Protein AF-A0A2Z5WYK2-F1 (afdb_monomer)

Foldseek 3Di:
DDPVVVVVCVVVVHDDDDPCVVVVPDPVRVLVLQLQLLLLCVLVVLCVVPHQLQVLQVLVVHHSVVSVCSNVSHPPDDPVNSVVSCVSSVDDPVNSVVSSVPGD

pLDDT: mean 95.67, std 3.99, range [72.19, 98.62]

Mean predicted aligned error: 4.13 Å

Nearest PDB structures (foldseek):
  3f52-assembly1_E  TM=7.753E-01  e=3.772E-02  Corynebacterium glutamicum
  4i6t-assembly1_A  TM=8.156E-01  e=1.018E-01  Enterobacter sp. RFL1396
  4fbi-assembly2_C  TM=7.853E-01  e=1.201E-01  Enterobacter sp. RFL1396
  3g5g-assembly5_J  TM=8.070E-01  e=1.269E-01  Enterobacter sp. RFL1396
  4i6t-assembly1_B  TM=8.107E-01  e=1.672E-01  Enterobacter sp. RFL1396

Sequence (104 aa):
MDQAKRERLEANGWKVGSVSDFLQLTAEESVLVEIKLALSQNLKERRQKLMTQSELASKMSSSQPRIAKAENGDASVSIELLIRAMLATGATPQDIGQVIAGVR

Secondary structure (DSSP, 8-state):
--H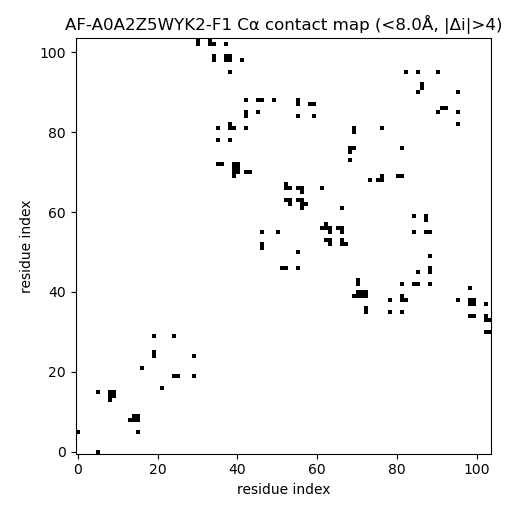HHHHHHHHTTPPP--HHHHHT--HHHHHHHHHHHHHHHHHHHHHHTT--HHHHHHHTT--HHHHHHHHTT-TT--HHHHHHHHHHTT--HHHHHHHHHT--

Radius of gyration: 18.11 Å; Cα contacts (8 Å, |Δi|>4): 89; chains: 1; bounding box: 32×27×55 Å

Structure (mmCIF, N/CA/C/O backbone):
data_AF-A0A2Z5WYK2-F1
#
_entry.id   AF-A0A2Z5WYK2-F1
#
loop_
_atom_site.group_PDB
_atom_site.id
_atom_site.type_symbol
_atom_site.label_atom_id
_atom_site.label_alt_id
_atom_site.label_comp_id
_atom_site.label_asym_id
_atom_site.label_entity_id
_atom_site.label_seq_id
_atom_site.pdbx_PDB_ins_code
_atom_site.Cartn_x
_atom_site.Cartn_y
_atom_site.Cartn_z
_atom_site.occupancy
_atom_site.B_iso_or_equiv
_atom_site.auth_seq_id
_atom_site.auth_comp_id
_atom_site.auth_asym_id
_atom_site.auth_atom_id
_atom_site.pdbx_PDB_model_num
ATOM 1 N N . MET A 1 1 ? 1.119 -2.707 -27.881 1.00 78.75 1 MET A N 1
ATOM 2 C CA . MET A 1 1 ? 1.012 -1.580 -28.837 1.00 78.75 1 MET A CA 1
ATOM 3 C C . MET A 1 1 ? 1.232 -2.132 -30.232 1.00 78.75 1 MET A C 1
ATOM 5 O O . MET A 1 1 ? 1.998 -3.078 -30.344 1.00 78.75 1 MET A O 1
ATOM 9 N N . ASP A 1 2 ? 0.577 -1.585 -31.254 1.00 90.88 2 ASP A N 1
ATOM 10 C CA . ASP A 1 2 ? 0.847 -1.961 -32.647 1.00 90.88 2 ASP A CA 1
ATOM 11 C C . ASP A 1 2 ? 2.283 -1.583 -33.067 1.00 90.88 2 ASP A C 1
ATOM 13 O O . ASP A 1 2 ? 2.797 -0.534 -32.660 1.00 90.88 2 ASP A O 1
ATOM 17 N N . GLN A 1 3 ? 2.927 -2.440 -33.859 1.00 91.25 3 GLN A N 1
ATOM 18 C CA . GLN A 1 3 ? 4.329 -2.319 -34.256 1.00 91.25 3 GLN A CA 1
ATOM 19 C C . GLN A 1 3 ? 4.560 -1.111 -35.171 1.00 91.25 3 GLN A C 1
ATOM 21 O O . GLN A 1 3 ? 5.485 -0.337 -34.931 1.00 91.25 3 GLN A O 1
ATOM 26 N N . ALA A 1 4 ? 3.660 -0.858 -36.126 1.00 93.75 4 ALA A N 1
ATOM 27 C CA . ALA A 1 4 ? 3.767 0.295 -37.025 1.00 93.75 4 ALA A CA 1
ATOM 28 C C . ALA A 1 4 ? 3.719 1.631 -36.261 1.00 93.75 4 ALA A C 1
ATOM 30 O O . ALA A 1 4 ? 4.441 2.585 -36.562 1.00 93.75 4 ALA A O 1
ATOM 31 N N . LYS A 1 5 ? 2.897 1.698 -35.203 1.00 93.44 5 LYS A N 1
ATOM 32 C CA . LYS A 1 5 ? 2.856 2.862 -34.308 1.00 93.44 5 LYS A CA 1
ATOM 33 C C . LYS A 1 5 ? 4.180 3.042 -33.560 1.00 93.44 5 LYS A C 1
ATOM 35 O O . LYS A 1 5 ? 4.563 4.184 -33.316 1.00 93.44 5 LYS A O 1
ATOM 40 N N . ARG A 1 6 ? 4.855 1.947 -33.193 1.00 91.94 6 ARG A N 1
ATOM 41 C CA . ARG A 1 6 ? 6.125 1.972 -32.452 1.00 91.94 6 ARG A CA 1
ATOM 42 C C . ARG A 1 6 ? 7.230 2.563 -33.300 1.00 91.94 6 ARG A C 1
ATOM 44 O O . ARG A 1 6 ? 7.818 3.561 -32.902 1.00 91.94 6 ARG A O 1
ATOM 51 N N . GLU A 1 7 ? 7.415 1.998 -34.485 1.00 93.75 7 GLU A N 1
ATOM 52 C CA . GLU A 1 7 ? 8.454 2.401 -35.429 1.00 93.75 7 GLU A CA 1
ATOM 53 C C . GLU A 1 7 ? 8.297 3.874 -35.821 1.00 93.75 7 GLU A C 1
ATOM 55 O O . GLU A 1 7 ? 9.267 4.629 -35.811 1.00 93.75 7 GLU A O 1
ATOM 60 N N . ARG A 1 8 ? 7.059 4.337 -36.055 1.00 95.56 8 ARG A N 1
ATOM 61 C CA . ARG A 1 8 ? 6.791 5.755 -36.333 1.00 95.56 8 ARG A CA 1
ATOM 62 C C . ARG A 1 8 ? 7.167 6.672 -35.167 1.00 95.56 8 ARG A C 1
ATOM 64 O O . ARG A 1 8 ? 7.652 7.773 -35.403 1.00 95.56 8 ARG A O 1
ATOM 71 N N . LEU A 1 9 ? 6.895 6.279 -33.923 1.00 94.56 9 LEU A N 1
ATOM 72 C CA . LEU A 1 9 ? 7.235 7.090 -32.748 1.00 94.56 9 LEU A CA 1
ATOM 73 C C . LEU A 1 9 ? 8.754 7.139 -32.539 1.00 94.56 9 LEU A C 1
ATOM 75 O O . LEU A 1 9 ? 9.306 8.227 -32.383 1.00 94.56 9 LEU A O 1
ATOM 79 N N . GLU A 1 10 ? 9.420 5.988 -32.624 1.00 94.25 10 GLU A N 1
ATOM 80 C CA . GLU A 1 10 ? 10.877 5.873 -32.490 1.00 94.25 10 GLU A CA 1
ATOM 81 C C . GLU A 1 10 ? 11.616 6.651 -33.594 1.00 94.25 10 GLU A C 1
ATOM 83 O O . GLU A 1 10 ? 12.550 7.393 -33.293 1.00 94.25 10 GLU A O 1
ATOM 88 N N . ALA A 1 11 ? 11.137 6.609 -34.845 1.00 95.25 11 ALA A N 1
ATOM 89 C CA . ALA A 1 11 ? 11.686 7.406 -35.949 1.00 95.25 11 ALA A CA 1
ATOM 90 C C . ALA A 1 11 ? 11.563 8.928 -35.735 1.00 95.25 11 ALA A C 1
ATOM 92 O O . ALA A 1 11 ? 12.353 9.694 -36.280 1.00 95.25 11 ALA A O 1
ATOM 93 N N . ASN A 1 12 ? 10.596 9.374 -34.926 1.00 95.94 12 ASN A N 1
ATOM 94 C CA . ASN A 1 12 ? 10.426 10.776 -34.535 1.00 95.94 12 ASN A CA 1
ATOM 95 C C . ASN A 1 12 ? 11.154 11.124 -33.219 1.00 95.94 12 ASN A C 1
ATOM 97 O O . ASN A 1 12 ? 10.876 12.161 -32.621 1.00 95.94 12 ASN A O 1
ATOM 101 N N . GLY A 1 13 ? 12.058 10.261 -32.741 1.00 93.44 13 GLY A N 1
ATOM 102 C CA . GLY A 1 13 ? 12.862 10.495 -31.540 1.00 93.44 13 GLY A CA 1
ATOM 103 C C . GLY A 1 13 ? 12.150 10.206 -30.215 1.00 93.44 13 GLY A C 1
ATOM 104 O O . GLY A 1 13 ? 12.699 10.505 -29.155 1.00 93.44 13 GLY A O 1
ATOM 105 N N . TRP A 1 14 ? 10.950 9.616 -30.237 1.00 93.75 14 TRP A N 1
ATOM 106 C CA . TRP A 1 14 ? 10.261 9.198 -29.014 1.00 93.75 14 TRP A CA 1
ATOM 107 C C . TRP A 1 14 ? 10.798 7.857 -28.514 1.00 93.75 14 TRP A C 1
ATOM 109 O O . TRP A 1 14 ? 10.943 6.910 -29.282 1.00 93.75 14 TRP A O 1
ATOM 119 N N . LYS A 1 15 ? 11.022 7.740 -27.202 1.00 87.50 15 LYS A N 1
ATOM 120 C CA . LYS A 1 15 ? 11.385 6.470 -26.564 1.00 87.50 15 LYS A CA 1
ATOM 121 C C . LYS A 1 15 ? 10.127 5.748 -26.087 1.00 87.50 15 LYS A C 1
ATOM 123 O O . LYS A 1 15 ? 9.335 6.312 -25.336 1.00 87.50 15 LYS A O 1
ATOM 128 N N . VAL A 1 16 ? 9.961 4.497 -26.502 1.00 88.31 16 VAL A N 1
ATOM 129 C CA . VAL A 1 16 ? 8.900 3.608 -26.013 1.00 88.31 16 VAL A CA 1
ATOM 130 C C . VAL A 1 16 ? 9.510 2.663 -24.981 1.00 88.31 16 VAL A C 1
ATOM 132 O O . VAL A 1 16 ? 10.511 2.011 -25.263 1.00 88.31 16 VAL A O 1
ATOM 135 N N . GLY A 1 17 ? 8.925 2.597 -23.788 1.00 88.12 17 GLY A N 1
ATOM 136 C CA . GLY A 1 17 ? 9.422 1.771 -22.689 1.00 88.12 17 GLY A CA 1
ATOM 137 C C . GLY A 1 17 ? 8.384 1.601 -21.585 1.00 88.12 17 GLY A C 1
ATOM 138 O O . GLY A 1 17 ? 7.279 2.144 -21.665 1.00 88.12 17 GLY A O 1
ATOM 139 N N . SER A 1 18 ? 8.739 0.819 -20.574 1.00 89.19 18 SER A N 1
ATOM 140 C CA . SER A 1 18 ? 7.957 0.648 -19.351 1.00 89.19 18 SER A CA 1
ATOM 141 C C . SER A 1 18 ? 8.086 1.859 -18.416 1.00 89.19 18 SER A C 1
ATOM 143 O O . SER A 1 18 ? 8.927 2.740 -18.607 1.00 89.19 18 SER A O 1
ATOM 145 N N . VAL A 1 19 ? 7.261 1.899 -17.366 1.00 87.50 19 VAL A N 1
ATOM 146 C CA . VAL A 1 19 ? 7.390 2.906 -16.299 1.00 87.50 19 VAL A CA 1
ATOM 147 C C . VAL A 1 19 ? 8.734 2.767 -15.579 1.00 87.50 19 VAL A C 1
ATOM 149 O O . VAL A 1 19 ? 9.369 3.781 -15.300 1.00 87.50 19 VAL A O 1
ATOM 152 N N . SER A 1 20 ? 9.206 1.537 -15.350 1.00 91.38 20 SER A N 1
ATOM 153 C CA . SER A 1 20 ? 10.525 1.278 -14.763 1.00 91.38 20 SER A CA 1
ATOM 154 C C . SER A 1 20 ? 11.657 1.819 -15.636 1.00 91.38 20 SER A C 1
ATOM 156 O O . SER A 1 20 ? 12.580 2.428 -15.106 1.00 91.38 20 SER A O 1
ATOM 158 N N . ASP A 1 21 ? 11.552 1.709 -16.968 1.00 89.56 21 ASP A N 1
ATOM 159 C CA . ASP A 1 21 ? 12.538 2.293 -17.893 1.00 89.56 21 ASP A CA 1
ATOM 160 C C . ASP A 1 21 ? 12.548 3.825 -17.839 1.00 89.56 21 ASP A C 1
ATOM 162 O O . ASP A 1 21 ? 13.598 4.454 -17.982 1.00 89.56 21 ASP A O 1
ATOM 166 N N . PHE A 1 22 ? 11.371 4.435 -17.672 1.00 91.69 22 PHE A N 1
ATOM 167 C CA . PHE A 1 22 ? 11.230 5.885 -17.568 1.00 91.69 22 PHE A CA 1
ATOM 168 C C . PHE A 1 22 ? 11.791 6.419 -16.245 1.00 91.69 22 PHE A C 1
ATOM 170 O O . PHE A 1 22 ? 12.511 7.415 -16.241 1.00 91.69 22 PHE A O 1
ATOM 177 N N . LEU A 1 23 ? 11.483 5.741 -15.137 1.00 92.44 23 LEU A N 1
ATOM 178 C CA . LEU A 1 23 ? 11.918 6.110 -13.789 1.00 92.44 23 LEU A CA 1
ATOM 179 C C . LEU A 1 23 ? 13.320 5.590 -13.430 1.00 92.44 23 LEU A C 1
ATOM 181 O O . LEU A 1 23 ? 13.826 5.938 -12.370 1.00 92.44 23 LEU A O 1
ATOM 185 N N . GLN A 1 24 ? 13.944 4.802 -14.312 1.00 94.38 24 GLN A N 1
ATOM 186 C CA . GLN A 1 24 ? 15.251 4.162 -14.111 1.00 94.38 24 GLN A CA 1
ATOM 187 C C . GLN A 1 24 ? 15.310 3.296 -12.846 1.00 94.38 24 GLN A C 1
ATOM 189 O O . GLN A 1 24 ? 16.320 3.278 -12.148 1.00 94.38 24 GLN A O 1
ATOM 194 N N . LEU A 1 25 ? 14.220 2.585 -12.557 1.00 95.25 25 LEU A N 1
ATOM 195 C CA . LEU A 1 25 ? 14.132 1.730 -11.378 1.00 95.25 25 LEU A CA 1
ATOM 196 C C . LEU A 1 25 ? 14.915 0.439 -11.594 1.00 95.25 25 LEU A C 1
ATOM 198 O O . LEU A 1 25 ? 14.820 -0.182 -12.658 1.00 95.25 25 LEU A O 1
ATOM 202 N N . THR A 1 26 ? 15.610 -0.025 -10.557 1.00 96.12 26 THR A N 1
ATOM 203 C CA . THR A 1 26 ? 16.087 -1.410 -10.537 1.00 96.12 26 THR A CA 1
ATOM 204 C C . THR A 1 26 ? 14.907 -2.384 -10.443 1.00 96.12 26 THR A C 1
ATOM 206 O O . THR A 1 26 ? 13.756 -2.003 -10.177 1.00 96.12 26 THR A O 1
ATOM 209 N N . ALA A 1 27 ? 15.175 -3.672 -10.667 1.00 93.50 27 ALA A N 1
ATOM 210 C CA . ALA A 1 27 ? 14.162 -4.709 -10.494 1.00 93.50 27 ALA A CA 1
ATOM 211 C C . ALA A 1 27 ? 13.640 -4.727 -9.046 1.00 93.50 27 ALA A C 1
ATOM 213 O O . ALA A 1 27 ? 12.435 -4.789 -8.815 1.00 93.50 27 ALA A O 1
ATOM 214 N N . GLU A 1 28 ? 14.541 -4.593 -8.074 1.00 95.19 28 GLU A N 1
ATOM 215 C CA . GLU A 1 28 ? 14.228 -4.553 -6.647 1.00 95.19 28 GLU A CA 1
ATOM 216 C C . GLU A 1 28 ? 13.384 -3.328 -6.281 1.00 95.19 28 GLU A C 1
ATOM 218 O O . GLU A 1 28 ? 12.408 -3.456 -5.541 1.00 95.19 28 GLU A O 1
ATOM 223 N N . GLU A 1 29 ? 13.715 -2.149 -6.815 1.00 95.12 29 GLU A N 1
ATOM 224 C CA . GLU A 1 29 ? 12.943 -0.923 -6.583 1.00 95.12 29 GLU A CA 1
ATOM 225 C C . GLU A 1 29 ? 11.539 -1.015 -7.180 1.00 95.12 29 GLU A C 1
ATOM 227 O O . GLU A 1 29 ? 10.567 -0.628 -6.530 1.00 95.12 29 GLU A O 1
ATOM 232 N N . SER A 1 30 ? 11.421 -1.578 -8.386 1.00 94.88 30 SER A N 1
ATOM 233 C CA . SER A 1 30 ? 10.126 -1.809 -9.032 1.00 94.88 30 SER A CA 1
ATOM 234 C C . SER A 1 30 ? 9.250 -2.724 -8.171 1.00 94.88 30 SER A C 1
ATOM 236 O O . SER A 1 30 ? 8.122 -2.364 -7.840 1.00 94.88 30 SER A O 1
ATOM 238 N N . VAL A 1 31 ? 9.793 -3.858 -7.712 1.00 95.25 31 VAL A N 1
ATOM 239 C CA . VAL A 1 31 ? 9.076 -4.791 -6.826 1.00 95.25 31 VAL A CA 1
ATOM 240 C C . VAL A 1 31 ? 8.691 -4.123 -5.504 1.00 95.25 31 VAL A C 1
ATOM 242 O O . VAL A 1 31 ? 7.578 -4.314 -5.015 1.00 95.25 31 VAL A O 1
ATOM 245 N N . LEU A 1 32 ? 9.568 -3.302 -4.920 1.00 94.75 32 LEU A N 1
ATOM 246 C CA . LEU A 1 32 ? 9.278 -2.598 -3.670 1.00 94.75 32 LEU A CA 1
ATOM 247 C C . LEU A 1 32 ? 8.116 -1.602 -3.816 1.00 94.75 32 LEU A C 1
ATOM 249 O O . LEU A 1 32 ? 7.274 -1.499 -2.916 1.00 94.75 32 LEU A O 1
ATOM 253 N N . VAL A 1 33 ? 8.056 -0.880 -4.940 1.00 94.00 33 VAL A N 1
ATOM 254 C CA . VAL A 1 33 ? 6.947 0.029 -5.267 1.00 94.00 33 VAL A CA 1
ATOM 255 C C . VAL A 1 33 ? 5.638 -0.748 -5.403 1.00 94.00 33 VAL A C 1
ATOM 257 O O . VAL A 1 33 ? 4.641 -0.353 -4.796 1.00 94.00 33 VAL A O 1
ATOM 260 N N . GLU A 1 34 ? 5.648 -1.874 -6.116 1.00 95.50 34 GLU A N 1
ATOM 261 C CA . GLU A 1 34 ? 4.464 -2.723 -6.288 1.00 95.50 34 GLU A CA 1
ATOM 262 C C . GLU A 1 34 ? 3.983 -3.327 -4.959 1.00 95.50 34 GLU A C 1
ATOM 264 O O . GLU A 1 34 ? 2.788 -3.304 -4.660 1.00 95.50 34 GLU A O 1
ATOM 269 N N . ILE A 1 35 ? 4.900 -3.771 -4.089 1.00 97.25 35 ILE A N 1
ATOM 270 C CA . ILE A 1 35 ? 4.568 -4.221 -2.727 1.00 97.25 35 ILE A CA 1
ATOM 271 C C . ILE A 1 35 ? 3.869 -3.109 -1.947 1.00 97.25 35 ILE A C 1
ATOM 273 O O . ILE A 1 35 ? 2.819 -3.335 -1.340 1.00 97.25 35 ILE A O 1
ATOM 277 N N . LYS A 1 36 ? 4.433 -1.897 -1.951 1.00 97.06 36 LYS A N 1
ATOM 278 C CA . LYS A 1 36 ? 3.842 -0.763 -1.235 1.00 97.06 36 LYS A CA 1
ATOM 279 C C . LYS A 1 36 ? 2.441 -0.450 -1.767 1.00 97.06 36 LYS A C 1
ATOM 281 O O . LYS A 1 36 ? 1.525 -0.250 -0.968 1.00 97.06 36 LYS A O 1
ATOM 286 N N . LEU A 1 37 ? 2.265 -0.455 -3.088 1.00 96.25 37 LEU A N 1
ATOM 287 C CA . LEU A 1 37 ? 0.980 -0.220 -3.741 1.00 96.25 37 LEU A CA 1
ATOM 288 C C . LEU A 1 37 ? -0.061 -1.280 -3.350 1.00 96.25 37 LEU A C 1
ATOM 290 O O . LEU A 1 37 ? -1.162 -0.923 -2.923 1.00 96.25 37 LEU A O 1
ATOM 294 N N . ALA A 1 38 ? 0.300 -2.562 -3.427 1.00 98.00 38 ALA A N 1
ATOM 295 C CA . ALA A 1 38 ? -0.581 -3.677 -3.091 1.00 98.00 38 ALA A CA 1
ATOM 296 C C . ALA A 1 38 ? -1.034 -3.631 -1.621 1.00 98.00 38 ALA A C 1
ATOM 298 O O . ALA A 1 38 ? -2.222 -3.785 -1.321 1.00 98.00 38 ALA A O 1
ATOM 299 N N . LEU A 1 39 ? -0.111 -3.349 -0.695 1.00 98.50 39 LEU A N 1
ATOM 300 C CA . LEU A 1 39 ? -0.424 -3.208 0.731 1.00 98.50 39 LEU A CA 1
ATOM 301 C C . LEU A 1 39 ? -1.364 -2.022 1.000 1.00 98.50 39 LEU A C 1
ATOM 303 O O . LEU A 1 39 ? -2.337 -2.167 1.743 1.00 98.50 39 LEU A O 1
ATOM 307 N N . SER A 1 40 ? -1.117 -0.862 0.382 1.00 98.31 40 SER A N 1
ATOM 308 C CA . SER A 1 40 ? -1.976 0.326 0.504 1.00 98.31 40 SER A CA 1
ATOM 309 C C . SER A 1 40 ? -3.401 0.084 0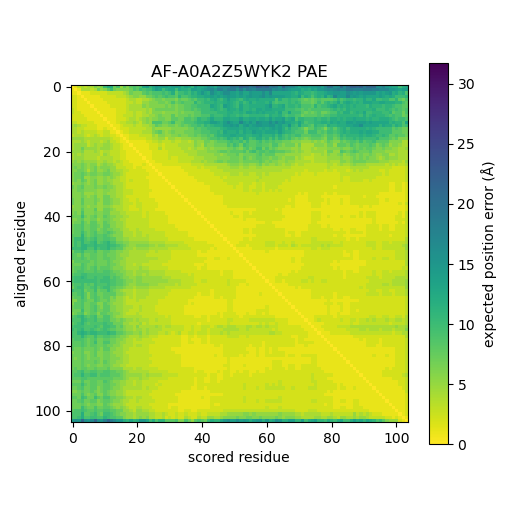.005 1.00 98.31 40 SER A C 1
ATOM 311 O O . SER A 1 40 ? -4.366 0.447 0.685 1.00 98.31 40 SER A O 1
ATOM 313 N N . GLN A 1 41 ? -3.546 -0.566 -1.151 1.00 98.00 41 GLN A N 1
ATOM 314 C CA . GLN A 1 41 ? -4.851 -0.913 -1.715 1.00 98.00 41 GLN A CA 1
ATOM 315 C C . GLN A 1 41 ? -5.594 -1.909 -0.824 1.00 98.00 41 GLN A C 1
ATOM 317 O O . GLN A 1 41 ? -6.752 -1.676 -0.471 1.00 98.00 41 GLN A O 1
ATOM 322 N N . ASN A 1 42 ? -4.914 -2.969 -0.375 1.00 98.19 42 ASN A N 1
ATOM 323 C CA . ASN A 1 42 ? -5.534 -3.968 0.487 1.00 98.19 42 ASN A CA 1
ATOM 324 C C . ASN A 1 42 ? -5.975 -3.376 1.835 1.00 98.19 42 ASN A C 1
ATOM 326 O O . ASN A 1 42 ? -7.073 -3.672 2.308 1.00 98.19 42 ASN A O 1
ATOM 330 N N . LEU A 1 43 ? -5.163 -2.493 2.429 1.00 98.56 43 LEU A N 1
ATOM 331 C CA . LEU A 1 43 ? -5.535 -1.743 3.630 1.00 98.56 43 LEU A CA 1
ATOM 332 C C . LEU A 1 43 ? -6.837 -0.961 3.418 1.00 98.56 43 LEU A C 1
ATOM 334 O O . LEU A 1 43 ? -7.750 -1.058 4.240 1.00 98.56 43 LEU A O 1
ATOM 338 N N . LYS A 1 44 ? -6.935 -0.212 2.313 1.00 98.56 44 LYS A N 1
ATOM 339 C CA . LYS A 1 44 ? -8.119 0.589 1.979 1.00 98.56 44 LYS A CA 1
ATOM 340 C C . LYS A 1 44 ? -9.365 -0.283 1.854 1.00 98.56 44 LYS A C 1
ATOM 342 O O . LYS A 1 44 ? -10.385 0.023 2.471 1.00 98.56 44 LYS A O 1
ATOM 347 N N . GLU A 1 45 ? -9.278 -1.378 1.105 1.00 98.06 45 GLU A N 1
ATOM 348 C CA . GLU A 1 45 ? -10.388 -2.311 0.894 1.00 98.06 45 GLU A CA 1
ATOM 349 C C . GLU A 1 45 ? -10.846 -2.986 2.190 1.00 98.06 45 GLU A C 1
ATOM 351 O O . GLU A 1 45 ? -12.049 -3.084 2.449 1.00 98.06 45 GLU A O 1
ATOM 356 N N . ARG A 1 46 ? -9.902 -3.439 3.027 1.00 97.38 46 ARG A N 1
ATOM 357 C CA . ARG A 1 46 ? -10.213 -4.026 4.338 1.00 97.38 46 ARG A CA 1
ATOM 358 C C . ARG A 1 46 ? -10.882 -3.005 5.240 1.00 97.38 46 ARG A C 1
ATOM 360 O O . ARG A 1 46 ? -11.947 -3.280 5.789 1.00 97.38 46 ARG A O 1
ATOM 367 N N . ARG A 1 47 ? -10.293 -1.814 5.365 1.00 98.06 47 ARG A N 1
ATOM 368 C CA . ARG A 1 47 ? -10.819 -0.769 6.241 1.00 98.06 47 ARG A CA 1
ATOM 369 C C . ARG A 1 47 ? -12.220 -0.335 5.815 1.00 98.06 47 ARG A C 1
ATOM 371 O O . ARG A 1 47 ? -13.087 -0.245 6.676 1.00 98.06 47 ARG A O 1
ATOM 378 N N . GLN A 1 48 ? -12.483 -0.142 4.518 1.00 98.19 48 GLN A N 1
ATOM 379 C CA . GLN A 1 48 ? -13.809 0.245 4.005 1.00 98.19 48 GLN A CA 1
ATOM 380 C C . GLN A 1 48 ? -14.950 -0.673 4.462 1.00 98.19 48 GLN A C 1
ATOM 382 O O . GLN A 1 48 ? -16.071 -0.197 4.609 1.00 98.19 48 GLN A O 1
ATOM 387 N N . LYS A 1 49 ? -14.668 -1.956 4.713 1.00 97.50 49 LYS A N 1
ATOM 388 C CA . LYS A 1 49 ? -15.655 -2.940 5.179 1.00 97.50 49 LYS A CA 1
ATOM 389 C C . LYS A 1 49 ? -15.869 -2.930 6.696 1.00 97.50 49 LYS A C 1
ATOM 391 O O . LYS A 1 49 ? -16.811 -3.559 7.164 1.00 97.50 49 LYS A O 1
ATOM 396 N N . LEU A 1 50 ? -14.988 -2.279 7.458 1.00 97.44 50 LEU A N 1
ATOM 397 C CA . LEU A 1 50 ? -14.901 -2.431 8.913 1.00 97.44 50 LEU A CA 1
ATOM 398 C C . LEU A 1 50 ? -15.092 -1.124 9.688 1.00 97.44 50 LEU A C 1
ATOM 400 O O . LEU A 1 50 ? -15.699 -1.145 10.751 1.00 97.44 50 LEU A O 1
ATOM 404 N N . MET A 1 51 ? -14.526 -0.011 9.214 1.00 98.19 51 MET A N 1
ATOM 405 C CA . MET A 1 51 ? -14.476 1.258 9.957 1.00 98.19 51 MET A CA 1
ATOM 406 C C . MET A 1 51 ? -14.112 2.430 9.044 1.00 98.19 51 MET A C 1
ATOM 408 O O . MET A 1 51 ? -13.567 2.228 7.969 1.00 98.19 51 MET A O 1
ATOM 412 N N . THR A 1 52 ? -14.341 3.668 9.460 1.00 98.50 52 THR A N 1
ATOM 413 C CA . THR A 1 52 ? -13.881 4.906 8.808 1.00 98.50 52 THR A CA 1
ATOM 414 C C . THR A 1 52 ? -12.370 5.131 8.968 1.00 98.50 52 THR A C 1
ATOM 416 O O . THR A 1 52 ? -11.706 4.520 9.807 1.00 98.50 52 THR A O 1
ATOM 419 N N . GLN A 1 53 ? -11.792 6.036 8.166 1.00 98.56 53 GLN A N 1
ATOM 420 C CA . GLN A 1 53 ? -10.373 6.403 8.306 1.00 98.56 53 GLN A CA 1
ATOM 421 C C . GLN A 1 53 ? -10.071 7.039 9.672 1.00 98.56 53 GLN A C 1
ATOM 423 O O . GLN A 1 53 ? -8.995 6.813 10.220 1.00 98.56 53 GLN A O 1
ATOM 428 N N . SER A 1 54 ? -11.010 7.812 10.230 1.00 98.50 54 SER A N 1
ATOM 42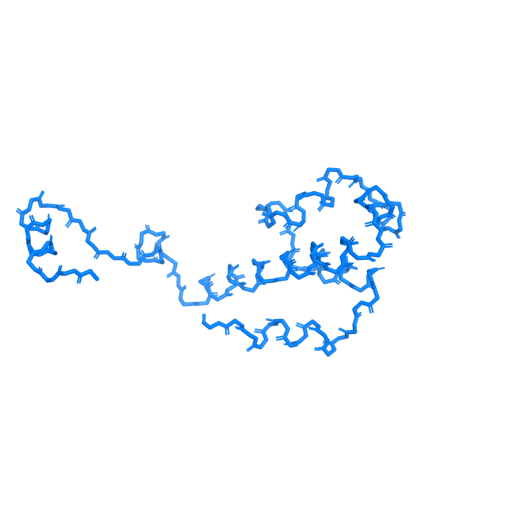9 C CA . SER A 1 54 ? -10.867 8.429 11.554 1.00 98.50 54 SER A CA 1
ATOM 430 C C . SER A 1 54 ? -10.861 7.392 12.673 1.00 98.50 54 SER A C 1
ATOM 432 O O . SER A 1 54 ? -10.046 7.494 13.581 1.00 98.50 54 SER A O 1
ATOM 434 N N . GLU A 1 55 ? -11.702 6.361 12.590 1.00 98.62 55 GLU A N 1
ATOM 435 C CA . GLU A 1 55 ? -11.717 5.276 13.579 1.00 98.62 55 GLU A CA 1
ATOM 436 C C . GLU A 1 55 ? -10.423 4.458 13.547 1.00 98.62 55 GLU A C 1
ATOM 438 O O . GLU A 1 55 ? -9.846 4.178 14.600 1.00 98.62 55 GLU A O 1
ATOM 443 N N . LEU A 1 56 ? -9.908 4.138 12.351 1.00 98.50 56 LEU A N 1
ATOM 444 C CA . LEU A 1 56 ? -8.598 3.494 12.232 1.00 98.50 56 LEU A CA 1
ATOM 445 C C . LEU A 1 56 ? -7.485 4.396 12.785 1.00 98.50 56 LEU A C 1
ATOM 447 O O . LEU A 1 56 ? -6.598 3.916 13.489 1.00 98.50 56 LEU A O 1
ATOM 451 N N . ALA A 1 57 ? -7.548 5.703 12.516 1.00 98.38 57 ALA A N 1
ATOM 452 C CA . ALA A 1 57 ? -6.594 6.663 13.057 1.00 98.38 57 ALA A CA 1
ATOM 453 C C . ALA A 1 57 ? -6.605 6.653 14.590 1.00 98.38 57 ALA A C 1
ATOM 455 O O . ALA A 1 57 ? -5.545 6.509 15.194 1.00 98.38 57 ALA A O 1
ATOM 456 N N . SER A 1 58 ? -7.783 6.713 15.216 1.00 98.25 58 SER A N 1
ATOM 457 C CA . SER A 1 58 ? -7.927 6.616 16.671 1.00 98.25 58 SER A CA 1
ATOM 458 C C . SER A 1 58 ? -7.375 5.298 17.217 1.00 98.25 58 SER A C 1
ATOM 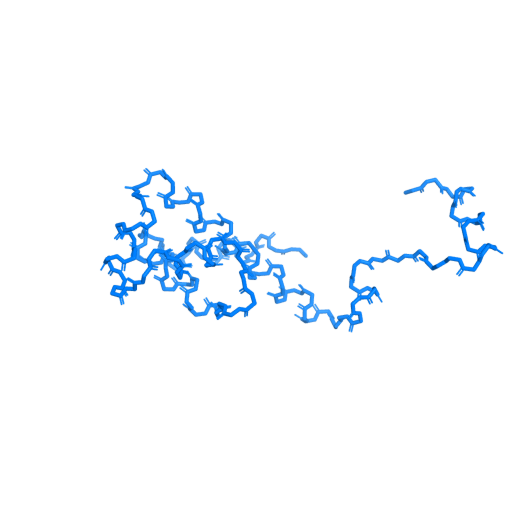460 O O . SER A 1 58 ? -6.627 5.314 18.191 1.00 98.25 58 SER A O 1
ATOM 462 N N . LYS A 1 59 ? -7.658 4.165 16.559 1.00 97.56 59 LYS A N 1
ATOM 463 C CA . LYS A 1 59 ? -7.146 2.842 16.958 1.00 97.56 59 LYS A CA 1
ATOM 464 C C . LYS A 1 59 ? -5.618 2.749 16.896 1.00 97.56 59 LYS A C 1
ATOM 466 O O . LYS A 1 59 ? -5.014 1.996 17.653 1.00 97.56 59 LYS A O 1
ATOM 471 N N . MET A 1 60 ? -4.998 3.508 15.996 1.00 97.06 60 MET A N 1
ATOM 472 C CA . MET A 1 60 ? -3.549 3.548 15.793 1.00 97.06 60 MET A CA 1
ATOM 473 C C . MET A 1 60 ? -2.852 4.712 16.508 1.00 97.06 60 MET A C 1
ATOM 475 O O . MET A 1 60 ? -1.665 4.931 16.261 1.00 97.06 60 MET A O 1
ATOM 479 N N . SER A 1 61 ? -3.560 5.489 17.337 1.00 97.12 61 SER A N 1
ATOM 480 C CA . SER A 1 61 ? -3.039 6.737 17.920 1.00 97.12 61 SER A CA 1
ATOM 481 C C . SER A 1 61 ? -2.419 7.659 16.855 1.00 97.12 61 SER A C 1
ATOM 483 O O . SER A 1 61 ? -1.315 8.183 17.003 1.00 97.12 61 SER A O 1
ATOM 485 N N . SER A 1 62 ? -3.121 7.800 15.731 1.00 96.75 62 SER A N 1
ATOM 486 C CA . SER A 1 62 ? -2.697 8.508 14.526 1.00 96.75 62 SER A CA 1
ATOM 487 C C . SER A 1 62 ? -3.715 9.576 14.112 1.00 96.75 62 SER A C 1
ATOM 489 O O . SER A 1 62 ? -4.708 9.809 14.795 1.00 96.75 62 SER A O 1
ATOM 491 N N . SER A 1 63 ? -3.484 10.230 12.972 1.00 97.69 63 SER A N 1
ATOM 492 C CA . SER A 1 63 ? -4.414 11.206 12.395 1.00 97.69 63 SER A CA 1
ATOM 493 C C . SER A 1 63 ? -5.093 10.664 11.136 1.00 97.69 63 SER A C 1
ATOM 495 O O . SER A 1 63 ? -4.491 9.912 10.366 1.00 97.69 63 SER A O 1
ATOM 497 N N . GLN A 1 64 ? -6.343 11.068 10.889 1.00 97.88 64 GLN A N 1
ATOM 498 C CA . GLN A 1 64 ? -7.085 10.661 9.689 1.00 97.88 64 GLN A CA 1
ATOM 499 C C . GLN A 1 64 ? -6.335 10.989 8.380 1.00 97.88 64 GLN A C 1
ATOM 501 O O . GLN A 1 64 ? -6.260 10.103 7.527 1.00 97.88 64 GLN A O 1
ATOM 506 N N . PRO A 1 65 ? -5.680 12.159 8.219 1.00 98.19 65 PRO A N 1
ATOM 507 C CA . PRO A 1 65 ? -4.868 12.428 7.032 1.00 98.19 65 PRO A CA 1
ATOM 508 C C . PRO A 1 65 ? -3.702 11.451 6.851 1.00 98.19 65 PRO A C 1
ATOM 510 O O . PRO A 1 65 ? -3.353 11.112 5.722 1.00 98.19 65 PRO A O 1
ATOM 513 N N . ARG A 1 66 ? -3.097 10.963 7.944 1.00 97.50 66 ARG A N 1
ATOM 514 C CA . ARG A 1 66 ? -2.021 9.964 7.871 1.00 97.50 66 ARG A CA 1
ATOM 515 C C . ARG A 1 66 ? -2.545 8.607 7.402 1.00 97.50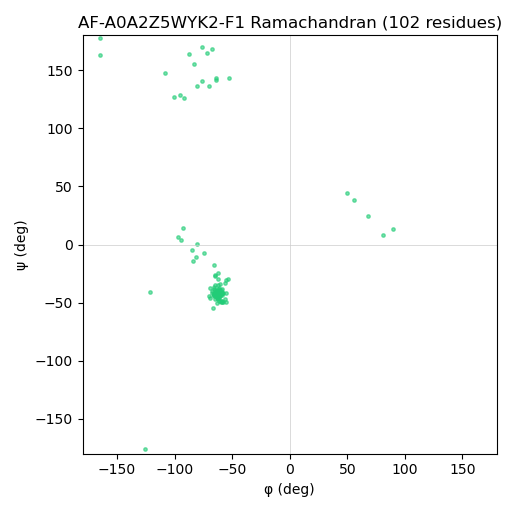 66 ARG A C 1
ATOM 517 O O . ARG A 1 66 ? -1.874 7.958 6.604 1.00 97.50 66 ARG A O 1
ATOM 524 N N . ILE A 1 67 ? -3.751 8.220 7.821 1.00 98.31 67 ILE A N 1
ATOM 525 C CA . ILE A 1 67 ? -4.433 7.024 7.302 1.00 98.31 67 ILE A CA 1
ATOM 526 C C . ILE A 1 67 ? -4.790 7.195 5.823 1.00 98.31 67 ILE A C 1
ATOM 528 O O . ILE A 1 67 ? -4.520 6.303 5.026 1.00 98.31 67 ILE A O 1
ATOM 532 N N . ALA A 1 68 ? -5.309 8.358 5.422 1.00 98.25 68 ALA A N 1
ATOM 533 C CA . ALA A 1 68 ? -5.614 8.637 4.020 1.00 98.25 68 ALA A CA 1
ATOM 534 C C . ALA A 1 68 ? -4.362 8.554 3.127 1.00 98.25 68 ALA A C 1
ATOM 536 O O . ALA A 1 68 ? -4.403 7.960 2.052 1.00 98.25 68 ALA A O 1
ATOM 537 N N . LYS A 1 69 ? -3.226 9.089 3.591 1.00 98.38 69 LYS A N 1
ATOM 538 C CA . LYS A 1 69 ? -1.929 8.941 2.915 1.00 98.38 69 LYS A CA 1
ATOM 539 C C . LYS A 1 69 ? -1.500 7.480 2.795 1.00 98.38 69 LYS A C 1
ATOM 541 O O . LYS A 1 69 ? -1.018 7.079 1.740 1.00 98.38 69 LYS A O 1
ATOM 546 N N . ALA A 1 70 ? -1.697 6.689 3.850 1.00 97.88 70 ALA A N 1
ATOM 547 C CA . ALA A 1 70 ? -1.362 5.269 3.849 1.00 97.88 70 ALA A CA 1
ATOM 548 C C . ALA A 1 70 ? -2.192 4.480 2.828 1.00 97.88 70 ALA A C 1
ATOM 550 O O . ALA A 1 70 ? -1.630 3.724 2.041 1.00 97.88 70 ALA A O 1
ATOM 551 N N . GLU A 1 71 ? -3.500 4.718 2.767 1.00 98.06 71 GLU A N 1
ATOM 552 C CA . GLU A 1 71 ? -4.394 4.094 1.781 1.00 98.06 71 GLU A CA 1
ATOM 553 C C . GLU A 1 71 ? -4.094 4.509 0.333 1.00 98.06 71 GLU A C 1
ATOM 555 O O . GLU A 1 71 ? -4.384 3.757 -0.594 1.00 98.06 71 GLU A O 1
ATOM 560 N N . ASN A 1 72 ? -3.509 5.693 0.130 1.00 97.00 72 ASN A N 1
ATOM 561 C CA . ASN A 1 72 ? -3.151 6.214 -1.191 1.00 97.00 72 ASN A CA 1
ATOM 562 C C . ASN A 1 72 ? -1.695 5.918 -1.601 1.00 97.00 72 ASN A C 1
ATOM 564 O O . ASN A 1 72 ? -1.265 6.385 -2.651 1.00 97.00 72 ASN A O 1
ATOM 568 N N . GLY A 1 73 ? -0.927 5.180 -0.791 1.00 94.00 73 GLY A N 1
ATOM 569 C CA . GLY A 1 73 ? 0.460 4.826 -1.120 1.00 94.00 73 GLY A CA 1
ATOM 570 C C . GLY A 1 73 ? 1.431 6.010 -1.134 1.00 94.00 73 GLY A C 1
ATOM 571 O O . GLY A 1 73 ? 2.468 5.943 -1.790 1.00 94.00 73 GLY A O 1
ATOM 572 N N . ASP A 1 74 ? 1.118 7.087 -0.407 1.00 96.56 74 ASP A N 1
ATOM 573 C CA . ASP A 1 74 ? 1.907 8.322 -0.386 1.00 96.56 74 ASP A CA 1
ATOM 574 C C . ASP A 1 74 ? 3.393 8.065 -0.070 1.00 96.56 74 ASP A C 1
ATOM 576 O O . ASP A 1 74 ? 3.743 7.208 0.751 1.00 96.56 74 ASP A O 1
ATOM 580 N N . ALA A 1 75 ? 4.292 8.828 -0.697 1.00 92.88 75 ALA A N 1
ATOM 581 C CA . ALA A 1 75 ? 5.739 8.668 -0.546 1.00 92.88 75 ALA A CA 1
ATOM 582 C C . ALA A 1 75 ? 6.205 8.747 0.921 1.00 92.88 75 ALA A C 1
ATOM 584 O O . ALA A 1 75 ? 7.139 8.043 1.297 1.00 92.88 75 ALA A O 1
ATOM 585 N N . SER A 1 76 ? 5.514 9.518 1.770 1.00 94.06 76 SER A N 1
ATOM 586 C CA . SER A 1 76 ? 5.847 9.672 3.195 1.00 94.06 76 SER A CA 1
ATOM 587 C C . SER A 1 76 ? 5.489 8.464 4.072 1.00 94.06 76 SER A C 1
ATOM 589 O O . SER A 1 76 ? 5.826 8.437 5.257 1.00 94.06 76 SER A O 1
ATOM 591 N N . VAL A 1 77 ? 4.797 7.463 3.523 1.00 94.44 77 VAL A N 1
ATOM 592 C CA . VAL A 1 77 ? 4.356 6.273 4.257 1.00 94.44 77 VAL A CA 1
ATOM 593 C C . VAL A 1 77 ? 5.351 5.129 4.089 1.00 94.44 77 VAL A C 1
ATOM 595 O O . VAL A 1 77 ? 5.703 4.751 2.972 1.00 94.44 77 VAL A O 1
ATOM 598 N N . SER A 1 78 ? 5.785 4.545 5.206 1.00 96.69 78 SER A N 1
ATOM 599 C CA . SER A 1 78 ? 6.631 3.351 5.215 1.00 96.69 78 SER A CA 1
ATOM 600 C C . SER A 1 78 ? 5.809 2.068 5.065 1.00 96.69 78 SER A C 1
ATOM 602 O O . SER A 1 78 ? 4.642 2.010 5.458 1.00 96.69 78 SER A O 1
ATOM 604 N N . ILE A 1 79 ? 6.444 1.004 4.563 1.00 97.38 79 ILE A N 1
ATOM 605 C CA . ILE A 1 79 ? 5.854 -0.346 4.529 1.00 97.38 79 ILE A CA 1
ATOM 606 C C . ILE A 1 79 ? 5.499 -0.820 5.942 1.00 97.38 79 ILE A C 1
ATOM 608 O O . ILE A 1 79 ? 4.433 -1.392 6.149 1.00 97.38 79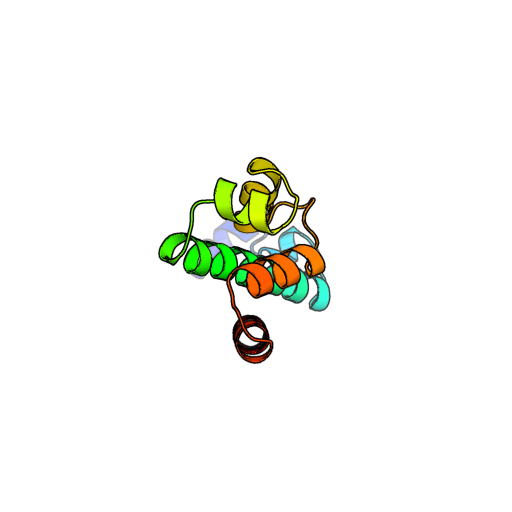 ILE A O 1
ATOM 612 N N . GLU A 1 80 ? 6.335 -0.512 6.938 1.00 97.31 80 GLU A N 1
ATOM 613 C CA . GLU A 1 80 ? 6.043 -0.831 8.339 1.00 97.31 80 GLU A CA 1
ATOM 614 C C . GLU A 1 80 ? 4.718 -0.205 8.805 1.00 97.31 80 GLU A C 1
ATOM 616 O O . GLU A 1 80 ? 3.921 -0.866 9.472 1.00 97.31 80 GLU A O 1
ATOM 621 N N . LEU A 1 81 ? 4.44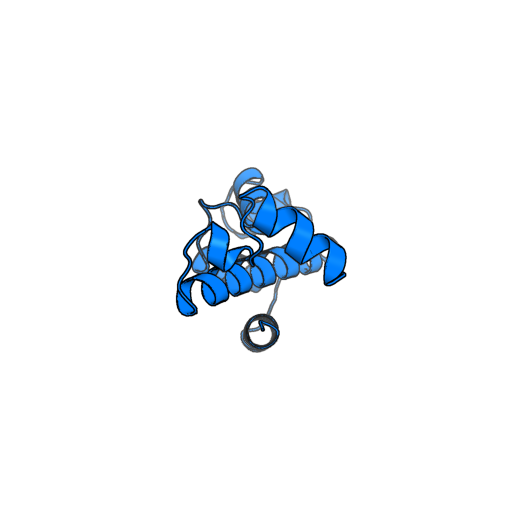0 1.051 8.428 1.00 97.00 81 LEU A N 1
ATOM 622 C CA . LEU A 1 81 ? 3.178 1.704 8.775 1.00 97.00 81 LEU A CA 1
ATOM 623 C C . LEU A 1 81 ? 1.983 1.013 8.106 1.00 97.00 81 LEU A C 1
ATOM 625 O O . LEU A 1 81 ? 0.952 0.847 8.758 1.00 97.00 81 LEU A O 1
ATOM 629 N N . LEU A 1 82 ? 2.120 0.581 6.849 1.00 98.25 82 LEU A N 1
ATOM 630 C CA . LEU A 1 82 ? 1.078 -0.178 6.148 1.00 98.25 82 LEU A CA 1
ATOM 631 C C . LEU A 1 82 ? 0.802 -1.511 6.842 1.00 98.25 82 LEU A C 1
ATOM 633 O O . LEU A 1 82 ? -0.350 -1.817 7.134 1.00 98.25 82 LEU A O 1
ATOM 637 N N . ILE A 1 83 ? 1.853 -2.252 7.195 1.00 98.31 83 ILE A N 1
ATOM 638 C CA . ILE A 1 83 ? 1.744 -3.515 7.932 1.00 98.31 83 ILE A CA 1
ATOM 639 C C . ILE A 1 83 ? 1.034 -3.290 9.273 1.00 98.31 83 ILE A C 1
ATOM 641 O O . ILE A 1 83 ? 0.060 -3.978 9.573 1.00 98.31 83 ILE A O 1
AT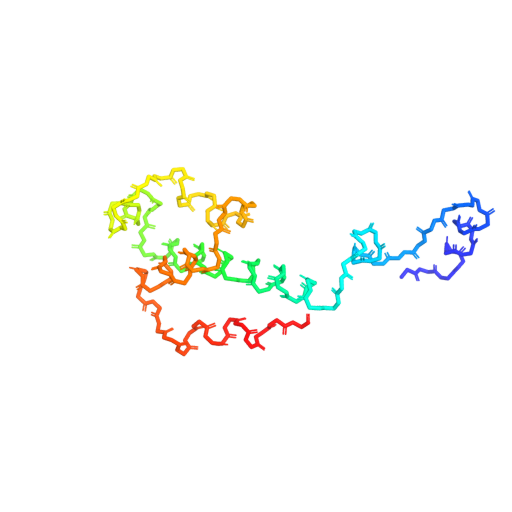OM 645 N N . ARG A 1 84 ? 1.449 -2.288 10.062 1.00 98.12 84 ARG A N 1
ATOM 646 C CA . ARG A 1 84 ? 0.791 -1.947 11.338 1.00 98.12 84 ARG A CA 1
ATOM 647 C C . ARG A 1 84 ? -0.683 -1.588 11.150 1.00 98.12 84 ARG A C 1
ATOM 649 O O . ARG A 1 84 ? -1.512 -2.018 11.949 1.00 98.12 84 ARG A O 1
ATOM 656 N N . ALA A 1 85 ? -1.018 -0.828 10.109 1.00 98.12 85 ALA A N 1
ATOM 657 C CA . ALA A 1 85 ? -2.398 -0.464 9.807 1.00 98.12 85 ALA A CA 1
ATOM 658 C C . ALA A 1 85 ? -3.240 -1.683 9.413 1.00 98.12 85 ALA A C 1
ATOM 660 O O . ALA A 1 85 ? -4.353 -1.846 9.909 1.00 98.12 85 ALA A O 1
ATOM 661 N N . MET A 1 86 ? -2.694 -2.586 8.597 1.00 98.38 86 MET A N 1
ATOM 662 C CA . MET A 1 86 ? -3.363 -3.835 8.232 1.00 98.38 86 MET A CA 1
ATOM 663 C C . MET A 1 86 ? -3.625 -4.705 9.466 1.00 98.38 86 MET A C 1
ATOM 665 O O . MET A 1 86 ? -4.757 -5.147 9.670 1.00 98.38 86 MET A O 1
ATOM 669 N N . LEU A 1 87 ? -2.632 -4.874 10.343 1.00 98.38 87 LEU A N 1
ATOM 670 C CA . LEU A 1 87 ? -2.805 -5.575 11.621 1.00 98.38 87 LEU A CA 1
ATOM 671 C C . LEU A 1 87 ? -3.878 -4.899 12.495 1.00 98.38 87 LEU A C 1
ATOM 673 O O . LEU A 1 87 ? -4.723 -5.577 13.075 1.00 98.38 87 LEU A O 1
ATOM 677 N N . ALA A 1 88 ? -3.920 -3.563 12.541 1.00 98.06 88 ALA A N 1
ATOM 678 C CA . ALA A 1 88 ? -4.950 -2.820 13.273 1.00 98.06 88 ALA A CA 1
ATOM 679 C C . ALA A 1 88 ? -6.365 -3.018 12.692 1.00 98.06 88 ALA A C 1
ATOM 681 O O . ALA A 1 88 ? -7.345 -2.965 13.440 1.00 98.06 88 ALA A O 1
ATOM 682 N N . THR A 1 89 ? -6.491 -3.316 11.395 1.00 97.75 89 THR A N 1
ATOM 683 C CA . THR A 1 89 ? -7.759 -3.749 10.774 1.00 97.75 89 THR A CA 1
ATOM 684 C C . THR A 1 89 ? -8.079 -5.234 10.986 1.00 97.75 89 THR A C 1
ATOM 686 O O . THR A 1 89 ? -9.127 -5.693 10.546 1.00 97.75 89 THR A O 1
ATOM 689 N N . GLY A 1 90 ? -7.222 -5.983 11.687 1.00 97.62 90 GLY A N 1
ATOM 690 C CA . GLY A 1 90 ? -7.411 -7.406 11.975 1.00 97.62 90 GLY A CA 1
ATOM 691 C C . GLY A 1 90 ? -6.825 -8.352 10.926 1.00 97.62 90 GLY A C 1
ATOM 692 O O . GLY A 1 90 ? -7.153 -9.535 10.943 1.00 97.62 90 GLY A O 1
ATOM 693 N N . ALA A 1 91 ? -5.977 -7.867 10.011 1.00 98.25 91 ALA A N 1
ATOM 694 C CA . ALA A 1 91 ? -5.242 -8.750 9.110 1.00 98.25 91 ALA A CA 1
ATOM 695 C C . ALA A 1 91 ? -4.280 -9.650 9.900 1.00 98.25 91 ALA A C 1
ATOM 697 O O . ALA A 1 91 ? -3.659 -9.221 10.872 1.00 98.25 91 ALA A O 1
ATOM 698 N N . THR A 1 92 ? -4.133 -10.891 9.456 1.00 98.44 92 THR A N 1
ATOM 699 C CA . THR A 1 92 ? -3.131 -11.830 9.964 1.00 98.44 92 THR A CA 1
ATOM 700 C C . THR A 1 92 ? -1.802 -11.676 9.208 1.00 98.44 92 THR A C 1
ATOM 702 O O . THR A 1 92 ? -1.771 -11.130 8.103 1.00 98.44 92 THR A O 1
ATOM 705 N N . PRO A 1 93 ? -0.676 -12.197 9.731 1.00 98.31 93 PRO A N 1
ATOM 706 C CA . PRO A 1 93 ? 0.564 -12.274 8.957 1.00 98.31 93 PRO A CA 1
ATOM 707 C C . PRO A 1 93 ? 0.401 -13.037 7.634 1.00 98.31 93 PRO A C 1
ATOM 709 O O . PRO A 1 93 ? 1.018 -12.672 6.636 1.00 98.31 93 PRO A O 1
ATOM 712 N N . GLN A 1 94 ? -0.465 -14.058 7.605 1.00 98.44 94 GLN A N 1
ATOM 713 C CA . GLN A 1 94 ? -0.778 -14.812 6.392 1.00 98.44 94 GLN A CA 1
ATOM 714 C C . GLN A 1 94 ? -1.498 -13.945 5.353 1.00 98.44 94 GLN A C 1
ATOM 716 O O . GLN A 1 94 ? -1.125 -13.982 4.184 1.00 98.44 94 GLN A O 1
ATOM 721 N N . ASP A 1 95 ? -2.474 -13.133 5.771 1.00 98.19 95 ASP A N 1
ATOM 722 C CA . ASP A 1 95 ? -3.150 -12.170 4.892 1.00 98.19 95 ASP A CA 1
ATOM 723 C C . ASP A 1 95 ? -2.151 -11.213 4.228 1.00 98.19 95 ASP A C 1
ATOM 725 O O . ASP A 1 95 ? -2.205 -10.980 3.023 1.00 98.19 95 ASP A O 1
ATOM 729 N N . ILE A 1 96 ? -1.224 -10.662 5.017 1.00 98.44 96 ILE A N 1
ATOM 730 C CA . ILE A 1 96 ? -0.203 -9.725 4.531 1.00 98.44 96 ILE A CA 1
ATOM 731 C C . ILE A 1 96 ? 0.753 -10.438 3.568 1.00 98.44 96 ILE A C 1
ATOM 733 O O . ILE A 1 96 ? 1.051 -9.920 2.493 1.00 98.44 96 ILE A O 1
ATOM 737 N N . GLY A 1 97 ? 1.188 -11.650 3.921 1.00 98.19 97 GLY A N 1
ATOM 738 C CA . GLY A 1 97 ? 2.026 -12.481 3.061 1.00 98.19 97 GLY A CA 1
ATOM 739 C C . GLY A 1 97 ? 1.362 -12.806 1.722 1.00 98.19 97 GLY A C 1
ATOM 740 O O . GLY A 1 97 ? 2.030 -12.756 0.697 1.00 98.19 97 GLY A O 1
ATOM 741 N N . GLN A 1 98 ? 0.050 -13.066 1.702 1.00 98.25 98 GLN A N 1
ATOM 742 C CA . GLN A 1 98 ? -0.705 -13.301 0.464 1.00 98.25 98 GLN A CA 1
ATOM 743 C C . GLN A 1 98 ? -0.767 -12.062 -0.432 1.00 98.25 98 GLN A C 1
ATOM 745 O O . GLN A 1 98 ? -0.654 -12.194 -1.647 1.00 98.25 98 GLN A O 1
ATOM 750 N N . VAL A 1 99 ? -0.905 -10.865 0.150 1.00 98.12 99 VAL A N 1
ATOM 751 C CA . VAL A 1 99 ? -0.853 -9.608 -0.616 1.00 98.12 99 VAL A CA 1
ATOM 752 C C . VAL A 1 99 ? 0.517 -9.437 -1.272 1.00 98.12 99 VAL A C 1
ATOM 754 O O . VAL A 1 99 ? 0.588 -9.147 -2.461 1.00 98.12 99 VAL A O 1
ATOM 757 N N . ILE A 1 100 ? 1.600 -9.677 -0.526 1.00 97.94 100 ILE A N 1
ATOM 758 C CA . ILE A 1 100 ? 2.972 -9.578 -1.048 1.00 97.94 100 ILE A CA 1
ATOM 759 C C . ILE A 1 100 ? 3.236 -10.650 -2.114 1.00 97.94 100 ILE A C 1
ATOM 761 O O . ILE A 1 100 ? 3.798 -10.347 -3.159 1.00 97.94 100 ILE A O 1
ATOM 765 N N . ALA A 1 101 ? 2.789 -11.888 -1.893 1.00 97.31 101 ALA A N 1
ATOM 766 C CA . ALA A 1 101 ? 2.945 -12.986 -2.847 1.00 97.31 101 ALA A CA 1
ATOM 767 C C . ALA A 1 101 ? 2.164 -12.777 -4.160 1.00 97.31 101 ALA A C 1
ATOM 769 O O . ALA A 1 101 ? 2.440 -13.453 -5.148 1.00 97.31 101 ALA A O 1
ATOM 770 N N . GLY A 1 102 ? 1.181 -11.870 -4.170 1.00 94.50 102 GLY A N 1
ATOM 771 C CA . GLY A 1 102 ? 0.428 -11.487 -5.365 1.00 94.50 102 GLY A CA 1
ATOM 772 C C . GLY A 1 102 ? 1.133 -10.464 -6.260 1.00 94.50 102 GLY A C 1
ATOM 773 O O . GLY A 1 102 ? 0.671 -10.243 -7.381 1.00 94.50 102 GLY A O 1
ATOM 774 N N . VAL A 1 103 ? 2.223 -9.849 -5.790 1.00 92.94 103 VAL A N 1
ATOM 775 C CA . VAL A 1 103 ? 3.035 -8.905 -6.570 1.00 92.94 103 VAL A CA 1
ATOM 776 C C . VAL A 1 103 ? 3.786 -9.660 -7.668 1.00 92.94 103 VAL A C 1
ATOM 778 O O . VAL A 1 103 ? 4.310 -10.748 -7.427 1.00 92.94 103 VAL A O 1
ATOM 781 N N . ARG A 1 104 ? 3.806 -9.100 -8.880 1.00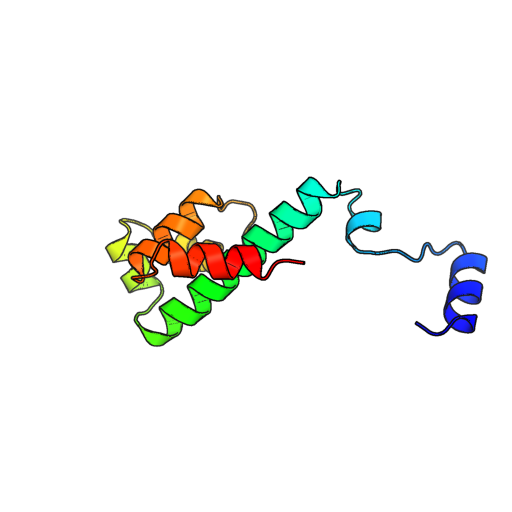 72.19 104 ARG A N 1
ATOM 782 C CA . ARG A 1 104 ? 4.454 -9.678 -10.064 1.00 72.19 104 ARG A CA 1
ATOM 783 C C . ARG A 1 104 ? 5.553 -8.776 -10.583 1.00 72.19 104 ARG A C 1
ATOM 785 O O . ARG A 1 104 ? 5.341 -7.547 -10.537 1.00 72.19 104 ARG A O 1
#

Solvent-accessible surface area (backbone atoms only — not comparable to full-atom values): 5976 Å² total; per-residue (Å²): 130,63,64,72,63,47,54,56,39,45,76,70,73,46,85,85,76,55,70,47,67,73,70,67,47,51,74,67,54,49,49,51,52,46,41,43,44,46,46,11,48,50,39,42,60,54,34,70,78,73,49,55,54,55,56,53,9,59,76,64,79,51,48,40,70,58,42,52,36,37,41,67,49,34,89,90,52,52,66,68,57,45,51,52,50,30,44,74,71,67,49,49,74,66,58,53,49,52,51,51,70,67,56,128